Protein AF-R1E8I3-F1 (afdb_monomer_lite)

Radius of gyration: 22.88 Å; chains: 1; bounding box: 61×27×60 Å

Structure (mmCIF, N/CA/C/O backbone):
data_AF-R1E8I3-F1
#
_entry.id   AF-R1E8I3-F1
#
loop_
_atom_site.group_PDB
_atom_site.id
_atom_site.type_symbol
_atom_site.label_atom_id
_atom_site.label_alt_id
_atom_site.label_comp_id
_atom_site.label_asym_id
_atom_site.label_entity_id
_atom_site.label_seq_id
_atom_site.pdbx_PDB_ins_code
_atom_site.Cartn_x
_atom_site.Cartn_y
_atom_site.Cartn_z
_atom_site.occupancy
_atom_site.B_iso_or_equiv
_atom_site.auth_seq_id
_atom_site.auth_comp_id
_atom_site.auth_asym_id
_atom_site.auth_atom_id
_atom_site.pdbx_PDB_model_num
ATOM 1 N N . MET A 1 1 ? -29.582 -11.944 30.288 1.00 48.50 1 MET A N 1
ATOM 2 C CA . MET A 1 1 ? -28.376 -11.788 29.452 1.00 48.50 1 MET A CA 1
ATOM 3 C C . MET A 1 1 ? -27.927 -10.349 29.583 1.00 48.50 1 MET A C 1
ATOM 5 O O . MET A 1 1 ? -28.659 -9.470 29.152 1.00 48.50 1 MET A O 1
ATOM 9 N N . GLN A 1 2 ? -26.819 -10.100 30.278 1.00 44.56 2 GLN A N 1
ATOM 10 C CA . GLN A 1 2 ? -26.224 -8.766 30.324 1.00 44.56 2 GLN A CA 1
ATOM 11 C C . GLN A 1 2 ? -25.597 -8.506 28.953 1.00 44.56 2 GLN A C 1
ATOM 13 O O . GLN A 1 2 ? -24.679 -9.218 28.553 1.00 44.56 2 GLN A O 1
ATOM 18 N N . LEU A 1 3 ? -26.156 -7.551 28.211 1.00 55.41 3 LEU A N 1
ATOM 19 C CA . LEU A 1 3 ? -25.491 -6.961 27.057 1.00 55.41 3 LEU A CA 1
ATOM 20 C C . LEU A 1 3 ? -24.261 -6.241 27.614 1.00 55.41 3 LEU A C 1
ATOM 22 O O . LEU A 1 3 ? -24.403 -5.255 28.333 1.00 55.41 3 LEU A O 1
ATOM 26 N N . LEU A 1 4 ? -23.078 -6.810 27.373 1.00 59.34 4 LEU A N 1
ATOM 27 C CA . LEU A 1 4 ? -21.814 -6.109 27.566 1.00 59.34 4 LEU A CA 1
ATOM 28 C C . LEU A 1 4 ? -21.914 -4.812 26.776 1.00 59.34 4 LEU A C 1
ATOM 30 O O . LEU A 1 4 ? -22.108 -4.865 25.565 1.00 59.34 4 LEU A O 1
ATOM 34 N N . ASP A 1 5 ? -21.837 -3.686 27.477 1.00 58.69 5 ASP A N 1
ATOM 35 C CA . ASP A 1 5 ? -21.757 -2.366 26.867 1.00 58.69 5 ASP A CA 1
ATOM 36 C C . ASP A 1 5 ? -20.505 -2.382 25.980 1.00 58.69 5 ASP A C 1
ATOM 38 O O . ASP A 1 5 ? -19.391 -2.487 26.515 1.00 58.69 5 ASP A O 1
ATOM 42 N N . PRO A 1 6 ? -20.633 -2.401 24.639 1.00 62.34 6 PRO A N 1
ATOM 43 C CA . PRO A 1 6 ? -19.465 -2.388 23.797 1.00 62.34 6 PRO A CA 1
ATOM 44 C C . PRO A 1 6 ? -18.964 -0.953 23.870 1.00 62.34 6 PRO A C 1
ATOM 46 O O . PRO A 1 6 ? -19.437 -0.073 23.150 1.00 62.34 6 PRO A O 1
ATOM 49 N N . GLY A 1 7 ? -18.017 -0.702 24.779 1.00 64.38 7 GLY A N 1
ATOM 50 C CA . GLY A 1 7 ? -17.169 0.480 24.689 1.00 64.38 7 GLY A CA 1
ATOM 51 C C . GLY A 1 7 ? -16.713 0.648 23.233 1.00 64.38 7 GLY A C 1
ATOM 52 O O . GLY A 1 7 ? -16.644 -0.352 22.513 1.00 64.38 7 GLY A O 1
ATOM 53 N N . PRO A 1 8 ? -16.475 1.886 22.772 1.00 61.97 8 PRO A N 1
ATOM 54 C CA . PRO A 1 8 ? -16.323 2.193 21.353 1.00 61.97 8 PRO A CA 1
ATOM 55 C C . PRO A 1 8 ? -15.426 1.158 20.673 1.00 61.97 8 PRO A C 1
ATOM 57 O O . PRO A 1 8 ? -14.263 0.991 21.040 1.00 61.97 8 PRO A O 1
ATOM 60 N N . ALA A 1 9 ? -16.010 0.398 19.744 1.00 67.56 9 ALA A N 1
ATOM 61 C CA . ALA A 1 9 ? -15.310 -0.674 19.059 1.00 67.56 9 ALA A CA 1
ATOM 62 C C . ALA A 1 9 ? -14.236 -0.039 18.171 1.00 67.56 9 ALA A C 1
ATOM 64 O O . ALA A 1 9 ? -14.519 0.490 17.096 1.00 67.56 9 ALA A O 1
ATOM 65 N N . HIS A 1 10 ? -13.002 -0.025 18.664 1.00 81.69 10 HIS A N 1
ATOM 66 C CA . HIS A 1 10 ? -11.870 0.527 17.945 1.00 81.69 10 HIS A CA 1
ATOM 67 C C . HIS A 1 10 ? -11.279 -0.553 17.041 1.00 81.69 10 HIS A C 1
ATOM 69 O O . HIS A 1 10 ? -10.978 -1.651 17.496 1.00 81.69 10 HIS A O 1
ATOM 75 N N . LEU A 1 11 ? -11.036 -0.237 15.766 1.00 85.56 11 LEU A N 1
ATOM 76 C CA . LEU A 1 11 ? -10.363 -1.167 14.847 1.00 85.56 11 LEU A CA 1
ATOM 77 C C . LEU A 1 11 ? -9.015 -1.662 15.396 1.00 85.56 11 LEU A C 1
ATOM 79 O O . LEU A 1 11 ? -8.642 -2.804 15.174 1.00 85.56 11 LEU A O 1
ATOM 83 N N . VAL A 1 12 ? -8.327 -0.830 16.183 1.00 85.00 12 VAL A N 1
ATOM 84 C CA . VAL A 1 12 ? -7.031 -1.145 16.804 1.00 85.00 12 VAL A CA 1
ATOM 85 C C . VAL A 1 12 ? -7.131 -2.253 17.863 1.00 85.00 12 VAL A C 1
ATOM 87 O O . VAL A 1 12 ? -6.124 -2.869 18.192 1.00 85.00 12 VAL A O 1
ATOM 90 N N . SER A 1 13 ? -8.322 -2.524 18.414 1.00 88.56 13 SER A N 1
ATOM 91 C CA . SER A 1 13 ? -8.507 -3.622 19.373 1.00 88.56 13 SER A CA 1
ATOM 92 C C . SER A 1 13 ? -8.741 -4.980 18.709 1.00 88.56 13 SER A C 1
ATOM 94 O O . SER A 1 13 ? -8.753 -5.995 19.404 1.00 88.56 13 SER A O 1
ATOM 96 N N . LEU A 1 14 ? -8.976 -5.011 17.395 1.00 90.69 14 LEU A N 1
ATOM 97 C CA . LEU A 1 14 ? -9.142 -6.257 16.655 1.00 90.69 14 LEU A CA 1
ATOM 98 C C . LEU A 1 14 ? -7.773 -6.890 16.351 1.00 90.69 14 LEU A C 1
ATOM 100 O O . LEU A 1 14 ? -6.798 -6.162 16.156 1.00 90.69 14 LEU A O 1
ATOM 104 N N . PRO A 1 15 ? -7.694 -8.230 16.267 1.00 93.00 15 PRO A N 1
ATOM 105 C CA . PRO A 1 15 ? -6.550 -8.913 15.675 1.00 93.00 15 PRO A CA 1
ATOM 106 C C . PRO A 1 15 ? -6.261 -8.388 14.266 1.00 93.00 15 PRO A C 1
ATOM 108 O O . PRO A 1 15 ? -7.192 -8.118 13.501 1.00 93.00 15 PRO A O 1
ATOM 111 N N . ASP A 1 16 ? -4.975 -8.274 13.928 1.00 92.94 16 ASP A N 1
ATOM 112 C CA . ASP A 1 16 ? -4.522 -7.716 12.652 1.00 92.94 16 ASP A CA 1
ATOM 113 C C . ASP A 1 16 ? -5.155 -8.461 11.459 1.00 92.94 16 ASP A C 1
ATOM 115 O O . ASP A 1 16 ? -5.499 -7.826 10.465 1.00 92.94 16 AS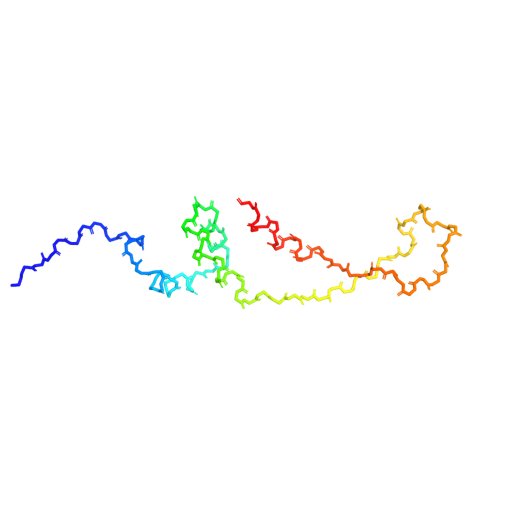P A O 1
ATOM 119 N N . GLU A 1 17 ? -5.392 -9.774 11.562 1.00 92.94 17 GLU A N 1
ATOM 120 C CA . GLU A 1 17 ? -6.005 -10.580 10.497 1.00 92.94 17 GLU A CA 1
ATOM 121 C C . GLU A 1 17 ? -7.437 -10.131 10.185 1.00 92.94 17 GLU A C 1
ATOM 123 O O . GLU A 1 17 ? -7.802 -9.983 9.021 1.00 92.94 17 GLU A O 1
ATOM 128 N N . LEU A 1 18 ? -8.232 -9.838 11.220 1.00 94.62 18 LEU A N 1
ATOM 129 C CA . LEU A 1 18 ? -9.608 -9.367 11.038 1.00 94.62 18 LEU A CA 1
ATOM 130 C C . LEU A 1 18 ? -9.644 -7.956 10.462 1.00 94.62 18 LEU A C 1
ATOM 132 O O . LEU A 1 18 ? -10.544 -7.617 9.697 1.00 94.62 18 LEU A O 1
ATOM 136 N N . VAL A 1 19 ? -8.669 -7.122 10.821 1.00 94.56 19 VAL A N 1
ATOM 137 C CA . VAL A 1 19 ? -8.560 -5.785 10.240 1.00 94.56 19 VAL A CA 1
ATOM 138 C C . VAL A 1 19 ? -8.156 -5.885 8.774 1.00 94.56 19 VAL A C 1
ATOM 140 O O . VAL A 1 19 ? -8.762 -5.219 7.942 1.00 94.56 19 VAL A O 1
ATOM 143 N N . LEU A 1 20 ? -7.201 -6.746 8.424 1.00 94.19 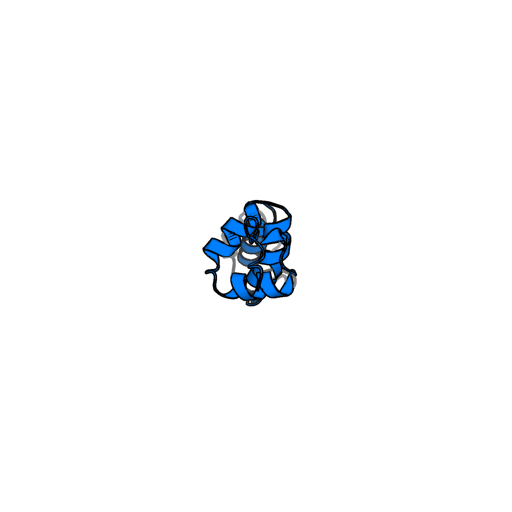20 LEU A N 1
ATOM 144 C CA . LEU A 1 20 ? -6.813 -6.988 7.031 1.00 94.19 20 LEU A CA 1
ATOM 145 C C . LEU A 1 20 ? -7.990 -7.497 6.185 1.00 94.19 20 LEU A C 1
ATOM 147 O O . LEU A 1 20 ? -8.165 -7.033 5.057 1.00 94.19 20 LEU A O 1
ATOM 151 N N . ASP A 1 21 ? -8.833 -8.367 6.745 1.00 94.62 21 ASP A N 1
ATOM 152 C CA . ASP A 1 21 ? -10.061 -8.849 6.098 1.00 94.62 21 ASP A CA 1
ATOM 153 C C . ASP A 1 21 ? -11.087 -7.737 5.842 1.00 94.62 21 ASP A C 1
ATOM 155 O O . ASP A 1 21 ? -11.887 -7.846 4.912 1.00 94.62 21 ASP A O 1
ATOM 159 N N . ILE A 1 22 ? -11.072 -6.665 6.638 1.00 94.50 22 ILE A N 1
ATOM 160 C CA . ILE A 1 22 ? -11.882 -5.462 6.407 1.00 94.50 22 ILE A CA 1
ATOM 161 C C . ILE A 1 22 ? -11.211 -4.576 5.351 1.00 94.50 22 ILE A C 1
ATOM 163 O O . ILE A 1 22 ? -11.861 -4.125 4.409 1.00 94.50 22 ILE A O 1
ATOM 167 N N . LEU A 1 23 ? -9.907 -4.333 5.491 1.00 94.75 23 LEU A N 1
ATOM 168 C CA . LEU A 1 23 ? -9.159 -3.411 4.638 1.00 94.75 23 LEU A CA 1
ATOM 169 C C . LEU A 1 23 ? -9.026 -3.903 3.191 1.00 94.75 23 LEU A C 1
ATOM 171 O O . LEU A 1 23 ? -8.905 -3.075 2.296 1.00 94.75 23 LEU A O 1
ATOM 175 N N . GLN A 1 24 ? -9.101 -5.210 2.922 1.00 94.38 24 GLN A N 1
ATOM 176 C CA . GLN A 1 24 ? -9.049 -5.739 1.548 1.00 94.38 24 GLN A CA 1
ATOM 177 C C . GLN A 1 24 ? -10.201 -5.267 0.642 1.00 94.38 24 GLN A C 1
ATOM 179 O O . GLN A 1 24 ? -10.132 -5.463 -0.568 1.00 94.38 24 GLN A O 1
ATOM 184 N N . TYR A 1 25 ? -11.266 -4.698 1.216 1.00 95.31 25 TYR A N 1
ATOM 185 C CA . TYR A 1 25 ? -12.390 -4.129 0.467 1.00 95.31 25 TYR A CA 1
ATOM 186 C C . TYR A 1 25 ? -12.191 -2.653 0.100 1.00 95.31 25 TYR A C 1
ATOM 188 O O . TYR A 1 25 ? -13.030 -2.094 -0.605 1.00 95.31 25 TYR A O 1
ATOM 196 N N . LEU A 1 26 ? -11.123 -2.014 0.586 1.00 93.69 26 LEU A N 1
ATOM 197 C CA . LEU A 1 26 ? -10.787 -0.640 0.228 1.00 93.69 26 LEU A CA 1
ATOM 198 C C . LEU A 1 26 ? -10.143 -0.575 -1.157 1.00 93.69 26 LEU A C 1
ATOM 200 O O . LEU A 1 26 ? -9.404 -1.476 -1.562 1.00 93.69 26 LEU A O 1
ATOM 204 N N . GLU A 1 27 ? -10.393 0.526 -1.863 1.00 91.44 27 GLU A N 1
ATOM 205 C CA . GLU A 1 27 ? -9.668 0.832 -3.091 1.00 91.44 27 GLU A CA 1
ATOM 206 C C . GLU A 1 27 ? -8.197 1.152 -2.783 1.00 91.44 27 GLU A C 1
ATOM 208 O O . GLU A 1 27 ? -7.827 1.516 -1.663 1.00 91.44 27 GLU A O 1
ATOM 213 N N . LEU A 1 28 ? -7.334 1.026 -3.796 1.00 88.81 28 LEU A N 1
ATOM 214 C CA . LEU A 1 28 ? -5.900 1.283 -3.636 1.00 88.81 28 LEU A CA 1
ATOM 215 C C . LEU A 1 28 ? -5.625 2.703 -3.126 1.00 88.81 28 LEU A C 1
ATOM 217 O O . LEU A 1 28 ? -4.784 2.869 -2.246 1.00 88.81 28 LEU A O 1
ATOM 221 N N . ASP A 1 29 ? -6.349 3.705 -3.629 1.00 89.25 29 ASP A N 1
ATOM 222 C CA . ASP A 1 29 ? -6.180 5.101 -3.214 1.00 89.25 29 ASP A CA 1
ATOM 223 C C . ASP A 1 29 ? -6.495 5.293 -1.720 1.00 89.25 29 ASP A C 1
ATOM 225 O O . ASP A 1 29 ? -5.743 5.967 -1.013 1.00 89.25 29 ASP A O 1
ATOM 229 N N . ASP A 1 30 ? -7.535 4.632 -1.204 1.00 93.94 30 ASP A N 1
ATOM 230 C CA . ASP A 1 30 ? -7.894 4.671 0.218 1.00 93.94 30 ASP A CA 1
ATOM 231 C C . ASP A 1 30 ? -6.854 3.957 1.091 1.00 93.94 30 ASP A C 1
ATOM 233 O O . ASP A 1 30 ? -6.482 4.455 2.158 1.00 93.94 30 ASP A O 1
ATOM 237 N N . LEU A 1 31 ? -6.328 2.819 0.626 1.00 92.69 31 LEU A N 1
ATOM 238 C CA . LEU A 1 31 ? -5.229 2.116 1.293 1.00 92.69 31 LEU A CA 1
ATOM 239 C C . LEU A 1 31 ? -3.958 2.972 1.338 1.00 92.69 31 LEU A C 1
ATOM 241 O O . LEU A 1 31 ? -3.255 2.969 2.351 1.00 92.69 31 LEU A O 1
ATOM 245 N N . PHE A 1 32 ? -3.675 3.743 0.285 1.00 90.25 32 PHE A N 1
ATOM 246 C CA . PHE A 1 32 ? -2.559 4.691 0.267 1.00 90.25 32 PHE A CA 1
ATOM 247 C C . PHE A 1 32 ? -2.744 5.827 1.270 1.00 90.25 32 PHE A C 1
ATOM 249 O O . PHE A 1 32 ? -1.784 6.197 1.951 1.00 90.25 32 PHE A O 1
ATOM 256 N N . GLN A 1 33 ? -3.952 6.380 1.381 1.00 92.81 33 GLN A N 1
ATOM 257 C CA . GLN A 1 33 ? -4.240 7.400 2.391 1.00 92.81 33 GLN A CA 1
ATOM 258 C C . GLN A 1 33 ? -4.081 6.820 3.796 1.00 92.81 33 GLN A C 1
ATOM 260 O O . GLN A 1 33 ? -3.386 7.405 4.626 1.00 92.81 33 GLN A O 1
ATOM 265 N N . LEU A 1 34 ? -4.649 5.637 4.052 1.00 92.19 34 LEU A N 1
ATOM 266 C CA . LEU A 1 34 ? -4.549 4.960 5.344 1.00 92.19 34 LEU A CA 1
ATOM 267 C C . LEU A 1 34 ? -3.094 4.672 5.733 1.00 92.19 34 LEU A C 1
ATOM 269 O O . LEU A 1 34 ? -2.720 4.906 6.887 1.00 92.19 34 LEU A O 1
ATOM 273 N N . ALA A 1 35 ? -2.270 4.227 4.782 1.00 92.25 35 ALA A N 1
ATOM 274 C CA . ALA A 1 35 ? -0.853 3.950 4.999 1.00 92.25 35 ALA A CA 1
ATOM 275 C C . ALA A 1 35 ? -0.075 5.172 5.520 1.00 92.25 35 ALA A C 1
ATOM 277 O O . ALA A 1 35 ? 0.838 5.007 6.324 1.00 92.25 35 ALA A O 1
ATOM 278 N N . GLN A 1 36 ? -0.470 6.385 5.125 1.00 91.38 36 GLN A N 1
ATOM 279 C CA . GLN A 1 36 ? 0.191 7.641 5.505 1.00 91.38 36 GLN A CA 1
ATOM 280 C C . GLN A 1 36 ? -0.341 8.253 6.813 1.00 91.38 36 GLN A C 1
ATOM 282 O O . GLN A 1 36 ? 0.216 9.226 7.317 1.00 91.38 36 GLN A O 1
ATOM 287 N N . THR A 1 37 ? -1.417 7.713 7.396 1.00 90.31 37 THR A N 1
ATOM 288 C CA . THR A 1 37 ? -2.027 8.305 8.604 1.00 90.31 37 THR A CA 1
ATOM 289 C C . THR A 1 37 ? -1.218 8.061 9.877 1.00 90.31 37 THR A C 1
ATOM 291 O O . THR A 1 37 ? -1.080 8.953 10.713 1.00 90.31 37 THR A O 1
ATOM 294 N N . CYS A 1 38 ? -0.730 6.835 10.074 1.00 90.50 38 CYS A N 1
ATOM 295 C CA . CYS A 1 38 ? 0.030 6.432 11.253 1.00 90.50 38 CYS A CA 1
ATOM 296 C C . CYS A 1 38 ? 0.759 5.104 11.019 1.00 90.50 38 CYS A C 1
ATOM 298 O O . CYS A 1 38 ? 0.448 4.354 10.096 1.00 90.50 38 CYS A O 1
ATOM 300 N N . GLN A 1 39 ? 1.675 4.756 11.927 1.00 90.75 39 GLN A N 1
ATOM 301 C CA . GLN A 1 39 ? 2.460 3.520 11.837 1.00 90.75 39 GLN A CA 1
ATOM 302 C C . GLN A 1 39 ? 1.596 2.246 11.808 1.00 90.75 39 GLN A C 1
ATOM 304 O O . GLN A 1 39 ? 1.945 1.277 11.135 1.00 90.75 39 GLN A O 1
ATOM 309 N N . TRP A 1 40 ? 0.467 2.232 12.525 1.00 92.75 40 TRP A N 1
ATOM 310 C CA . TRP A 1 40 ? -0.458 1.095 12.510 1.00 92.75 40 TRP A CA 1
ATOM 311 C C . TRP A 1 40 ? -1.144 0.950 11.144 1.00 92.75 40 TRP A C 1
ATOM 313 O O . TRP A 1 40 ? -1.147 -0.146 10.584 1.00 92.75 40 TRP A O 1
ATOM 323 N N . GLY A 1 41 ? -1.626 2.060 10.573 1.00 92.25 41 GLY A N 1
ATOM 324 C CA . GLY A 1 41 ? -2.212 2.103 9.231 1.00 92.25 41 GLY A CA 1
ATOM 325 C C . GLY A 1 41 ? -1.212 1.693 8.152 1.00 92.25 41 GLY A C 1
ATOM 326 O O . GLY A 1 41 ? -1.543 0.867 7.302 1.00 92.25 41 GLY A O 1
ATOM 327 N N . TYR A 1 42 ? 0.033 2.171 8.244 1.00 91.75 42 TYR A N 1
ATOM 328 C CA . TYR A 1 42 ? 1.137 1.742 7.382 1.00 91.75 42 TYR A CA 1
ATOM 329 C C . TYR A 1 42 ? 1.321 0.222 7.431 1.00 91.75 42 TYR A C 1
ATOM 331 O O . TYR A 1 42 ? 1.207 -0.462 6.417 1.00 91.75 42 TYR A O 1
ATOM 339 N N . ARG A 1 43 ? 1.534 -0.338 8.628 1.00 93.38 43 ARG A N 1
ATOM 340 C CA . ARG A 1 43 ? 1.827 -1.768 8.810 1.00 93.38 43 ARG A CA 1
ATOM 341 C C . ARG A 1 43 ? 0.752 -2.681 8.210 1.00 93.38 43 ARG A C 1
ATOM 343 O O . ARG A 1 43 ? 1.102 -3.723 7.665 1.00 93.38 43 ARG A O 1
ATOM 350 N N . LEU A 1 44 ? -0.521 -2.297 8.305 1.00 93.62 44 LEU A N 1
ATOM 351 C CA . LEU A 1 44 ? -1.635 -3.096 7.786 1.00 93.62 44 LEU A CA 1
ATOM 352 C C . LEU A 1 44 ? -1.919 -2.863 6.299 1.00 93.62 44 LEU A C 1
ATOM 354 O O . LEU A 1 44 ? -2.304 -3.796 5.600 1.00 93.62 44 LEU A O 1
ATOM 358 N N . SER A 1 45 ? -1.712 -1.651 5.789 1.00 92.75 45 SER A N 1
ATOM 359 C CA . SER A 1 45 ? -2.035 -1.329 4.391 1.00 92.75 45 SER A CA 1
ATOM 360 C C . SER A 1 45 ? -0.970 -1.838 3.419 1.00 92.75 45 SER A C 1
ATOM 362 O O . SER A 1 45 ? -1.294 -2.233 2.302 1.00 92.75 45 SER A O 1
ATOM 364 N N . ILE A 1 46 ? 0.299 -1.891 3.838 1.00 89.81 46 ILE A N 1
ATOM 365 C CA . ILE A 1 46 ? 1.423 -2.305 2.983 1.00 89.81 46 ILE A CA 1
ATOM 366 C C . ILE A 1 46 ? 1.228 -3.706 2.369 1.00 89.81 46 ILE A C 1
ATOM 368 O O . ILE A 1 46 ? 1.310 -3.815 1.147 1.00 89.81 46 ILE A O 1
ATOM 372 N N . PRO A 1 47 ? 0.905 -4.776 3.120 1.00 90.44 47 PRO A N 1
ATOM 373 C CA . PRO A 1 47 ? 0.670 -6.094 2.522 1.00 90.44 47 PRO A CA 1
ATOM 374 C C . PRO A 1 47 ? -0.431 -6.115 1.451 1.00 90.44 47 PRO A C 1
ATOM 376 O O . PRO A 1 47 ? -0.379 -6.934 0.536 1.00 90.44 47 PRO A O 1
ATOM 379 N N . LEU A 1 48 ? -1.423 -5.226 1.559 1.00 91.56 48 LEU A N 1
ATOM 380 C CA . LEU A 1 48 ? -2.520 -5.109 0.598 1.00 91.56 48 LEU A CA 1
ATOM 381 C C . LEU A 1 48 ? -2.092 -4.319 -0.641 1.00 91.56 48 LEU A C 1
ATOM 383 O O . LEU A 1 48 ? -2.303 -4.781 -1.757 1.00 91.56 48 LEU A O 1
ATOM 387 N N . LEU A 1 49 ? -1.410 -3.187 -0.448 1.00 88.25 49 LEU A N 1
ATOM 388 C CA . LEU A 1 49 ? -0.873 -2.354 -1.530 1.00 88.25 49 LEU A CA 1
ATOM 389 C C . LEU A 1 49 ? 0.132 -3.108 -2.410 1.00 88.25 49 LEU A C 1
ATOM 391 O O . LEU A 1 49 ? 0.214 -2.854 -3.608 1.00 88.25 49 LEU A O 1
ATOM 395 N N . TRP A 1 50 ? 0.886 -4.040 -1.825 1.00 85.38 50 TRP A N 1
ATOM 396 C CA . TRP A 1 50 ? 1.899 -4.828 -2.527 1.00 85.38 50 TRP A CA 1
ATOM 397 C C . TRP A 1 50 ? 1.395 -6.152 -3.103 1.00 85.38 50 TRP A C 1
ATOM 399 O O . TRP A 1 50 ? 2.151 -6.813 -3.814 1.00 85.38 50 TRP A O 1
ATOM 409 N N . ARG A 1 51 ? 0.142 -6.542 -2.832 1.00 84.62 51 ARG A N 1
ATOM 410 C CA . ARG A 1 51 ? -0.409 -7.846 -3.237 1.00 84.62 51 ARG A CA 1
ATOM 411 C C . ARG A 1 51 ? -0.343 -8.064 -4.751 1.00 84.62 51 ARG A C 1
ATOM 413 O O . ARG A 1 51 ? 0.063 -9.135 -5.186 1.00 84.62 51 ARG A O 1
ATOM 420 N N . ASP A 1 52 ? -0.670 -7.026 -5.518 1.00 73.06 52 ASP A N 1
ATOM 421 C CA . ASP A 1 52 ? -0.763 -7.072 -6.983 1.00 73.06 52 ASP A CA 1
ATOM 422 C C . ASP A 1 52 ? 0.303 -6.196 -7.671 1.00 73.06 52 ASP A C 1
ATOM 424 O O . ASP A 1 52 ? 0.149 -5.754 -8.815 1.00 73.06 52 ASP A O 1
ATOM 428 N N . VAL A 1 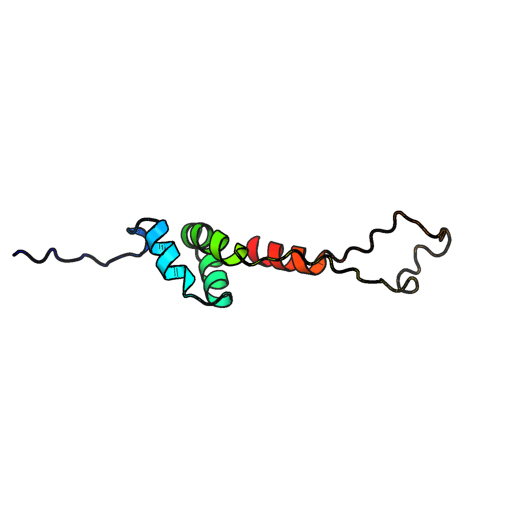53 ? 1.415 -5.911 -6.981 1.00 70.50 53 VAL A N 1
ATOM 429 C CA . VAL A 1 53 ? 2.521 -5.147 -7.570 1.00 70.50 53 VAL A CA 1
ATOM 430 C C . VAL A 1 53 ? 3.337 -6.050 -8.485 1.00 70.50 53 VAL A C 1
ATOM 432 O O . VAL A 1 53 ? 4.264 -6.737 -8.068 1.00 70.50 53 VAL A O 1
ATOM 435 N N . GLU A 1 54 ? 3.026 -5.987 -9.775 1.00 67.88 54 GLU A N 1
ATOM 436 C CA . GLU A 1 54 ? 3.888 -6.543 -10.812 1.00 67.88 54 GLU A CA 1
ATOM 437 C C . GLU A 1 54 ? 5.045 -5.573 -11.107 1.00 67.88 54 GLU A C 1
ATOM 439 O O . GLU A 1 54 ? 4.836 -4.379 -11.385 1.00 67.88 54 GLU A O 1
ATOM 444 N N . LEU A 1 55 ? 6.274 -6.091 -11.033 1.00 63.81 55 LEU A N 1
ATOM 445 C CA . LEU A 1 55 ? 7.466 -5.418 -11.536 1.00 63.81 55 LEU A CA 1
ATOM 446 C C . LEU A 1 55 ? 7.518 -5.635 -13.044 1.00 63.81 55 LEU A C 1
ATOM 448 O O . LEU A 1 55 ? 7.973 -6.671 -13.524 1.00 63.81 55 LEU A O 1
ATOM 452 N N . LYS A 1 56 ? 6.999 -4.661 -13.791 1.00 62.34 56 LYS A N 1
ATOM 453 C CA . LYS A 1 56 ? 7.172 -4.642 -15.239 1.00 62.34 56 LYS A CA 1
ATOM 454 C C . LYS A 1 56 ? 8.540 -4.077 -15.547 1.00 62.34 56 LYS A C 1
ATOM 456 O O . LYS A 1 56 ? 8.809 -2.919 -15.237 1.00 62.34 56 LYS A O 1
ATOM 461 N N . ASP A 1 57 ? 9.362 -4.914 -16.162 1.00 62.34 57 ASP A N 1
ATOM 462 C CA . ASP A 1 57 ? 10.578 -4.462 -16.803 1.00 62.34 57 ASP A CA 1
ATOM 463 C C . ASP A 1 57 ? 10.193 -3.606 -18.017 1.00 62.34 57 ASP A C 1
ATOM 465 O O . ASP A 1 57 ? 9.757 -4.102 -19.061 1.00 62.34 57 ASP A O 1
ATOM 469 N N . CYS A 1 58 ? 10.233 -2.292 -17.824 1.00 62.31 58 CYS A N 1
ATOM 470 C CA . CYS A 1 58 ? 9.974 -1.331 -18.876 1.00 62.31 58 CYS A CA 1
ATOM 471 C C . CYS A 1 58 ? 11.293 -1.067 -19.595 1.00 62.31 58 CYS A C 1
ATOM 473 O O . CYS A 1 58 ? 12.124 -0.299 -19.123 1.00 62.31 58 CYS A O 1
ATOM 475 N N . TRP A 1 59 ? 11.476 -1.682 -20.761 1.00 61.16 59 TRP A N 1
ATOM 476 C CA . TRP A 1 59 ? 12.572 -1.311 -21.645 1.00 61.16 59 TRP A CA 1
ATOM 477 C C . TRP A 1 59 ? 12.230 0.006 -22.343 1.00 61.16 59 TRP A C 1
ATOM 479 O O . TRP A 1 59 ? 11.411 0.046 -23.270 1.00 61.16 59 TRP A O 1
ATOM 489 N N . THR A 1 60 ? 12.837 1.100 -21.892 1.00 62.97 60 THR A N 1
ATOM 490 C CA . THR A 1 60 ? 12.672 2.408 -22.527 1.00 62.97 60 THR A CA 1
ATOM 491 C C . THR A 1 60 ? 13.908 2.686 -23.370 1.00 62.97 60 THR A C 1
ATOM 493 O O . THR A 1 60 ? 14.960 3.060 -22.857 1.00 62.97 60 THR A O 1
ATOM 496 N N . LEU A 1 61 ? 13.776 2.563 -24.697 1.00 60.12 61 LEU A N 1
ATOM 497 C CA . LEU A 1 61 ? 14.831 2.967 -25.624 1.00 60.12 61 LEU A CA 1
ATOM 498 C C . LEU A 1 61 ? 15.036 4.485 -25.522 1.00 60.12 61 LEU A C 1
ATOM 500 O O . LEU A 1 61 ? 14.382 5.271 -26.212 1.00 60.12 61 LEU A O 1
ATOM 504 N N . HIS A 1 62 ? 15.961 4.918 -24.672 1.00 58.72 62 HIS A N 1
ATOM 505 C CA . HIS A 1 62 ? 16.359 6.313 -24.611 1.00 58.72 62 HIS A CA 1
ATOM 506 C C . HIS A 1 62 ? 17.025 6.686 -25.943 1.00 58.72 62 HIS A C 1
ATOM 508 O O . HIS A 1 62 ? 18.080 6.134 -26.278 1.00 58.72 62 HIS A O 1
ATOM 514 N N . PRO A 1 63 ? 16.459 7.626 -26.730 1.00 57.72 63 PRO A N 1
ATOM 515 C CA . PRO A 1 63 ? 17.049 8.008 -27.999 1.00 57.72 63 PRO A CA 1
ATOM 516 C C . PRO A 1 63 ? 18.485 8.460 -27.753 1.00 57.72 63 PRO A C 1
ATOM 518 O O . PRO A 1 63 ? 18.740 9.426 -27.030 1.00 57.72 63 PRO A O 1
ATOM 521 N N . ARG A 1 64 ? 19.445 7.778 -28.383 1.00 52.69 64 ARG A N 1
ATOM 522 C CA . ARG A 1 64 ? 20.894 8.026 -28.241 1.00 52.69 64 ARG A CA 1
ATOM 523 C C . ARG A 1 64 ? 21.309 9.473 -28.582 1.00 52.69 64 ARG A C 1
ATOM 525 O O . ARG A 1 64 ? 22.468 9.856 -28.409 1.00 52.69 64 ARG A O 1
ATOM 532 N N . ALA A 1 65 ? 20.385 10.292 -29.086 1.00 52.25 65 ALA A N 1
ATOM 533 C CA . ALA A 1 65 ? 20.549 11.711 -29.377 1.00 52.25 65 ALA A CA 1
ATOM 534 C C . ALA A 1 65 ? 20.384 12.634 -28.150 1.00 52.25 65 ALA A C 1
ATOM 536 O O . ALA A 1 65 ? 20.937 13.732 -28.159 1.00 52.25 65 ALA A O 1
ATOM 537 N N . SER A 1 66 ? 19.699 12.204 -27.086 1.00 50.88 66 SER A N 1
ATOM 538 C CA . SER A 1 66 ? 19.321 13.069 -25.952 1.00 50.88 66 SER A CA 1
ATOM 539 C C . SER A 1 66 ? 20.451 13.326 -24.945 1.00 50.88 66 SER A C 1
ATOM 541 O O . SER A 1 66 ? 20.321 14.181 -24.073 1.00 50.88 66 SER A O 1
ATOM 543 N N . ARG A 1 67 ? 21.581 12.610 -25.054 1.00 54.56 67 ARG A N 1
ATOM 544 C CA . ARG A 1 67 ? 22.774 12.792 -24.206 1.00 54.56 67 ARG A CA 1
ATOM 545 C C . ARG A 1 67 ? 23.961 13.285 -25.051 1.00 54.56 67 ARG A C 1
ATOM 547 O O . ARG A 1 67 ? 24.779 12.477 -25.501 1.00 54.56 67 ARG A O 1
ATOM 554 N N . PRO A 1 68 ? 24.088 14.606 -25.290 1.00 54.81 68 PRO A N 1
ATOM 555 C CA . PRO A 1 68 ? 25.201 15.179 -26.060 1.00 54.81 68 PRO A CA 1
ATOM 556 C C . PRO A 1 68 ? 26.574 14.979 -25.392 1.00 54.81 68 PRO A C 1
ATOM 558 O O . PRO A 1 68 ? 27.599 15.094 -26.057 1.00 54.81 68 PRO A O 1
ATOM 561 N N . GLN A 1 69 ? 26.584 14.621 -24.105 1.00 55.78 69 GLN A N 1
ATOM 562 C CA . GLN A 1 69 ? 27.766 14.480 -23.249 1.00 55.78 69 GLN A CA 1
ATOM 563 C C . GLN A 1 69 ? 28.627 13.246 -23.585 1.00 55.78 69 GLN A C 1
ATOM 565 O O . GLN A 1 69 ? 29.829 13.255 -23.359 1.00 55.78 69 GLN A O 1
ATOM 570 N N . PHE A 1 70 ? 28.041 12.214 -24.204 1.00 51.62 70 PHE A N 1
ATOM 571 C CA . PHE A 1 70 ? 28.712 10.937 -24.499 1.00 51.62 70 PHE A CA 1
ATOM 572 C C . PHE A 1 70 ? 28.933 10.728 -26.003 1.00 51.62 70 PHE A C 1
ATOM 574 O O . PHE A 1 70 ? 28.730 9.646 -26.543 1.00 51.62 70 PHE A O 1
ATOM 581 N N . ARG A 1 71 ? 29.244 11.789 -26.757 1.00 51.44 71 ARG A N 1
ATOM 582 C CA . ARG A 1 71 ? 29.382 11.713 -28.228 1.00 51.44 71 ARG A CA 1
ATOM 583 C C . ARG A 1 71 ? 30.642 10.990 -28.718 1.00 51.44 71 ARG A C 1
ATOM 585 O O . ARG A 1 71 ? 30.684 10.653 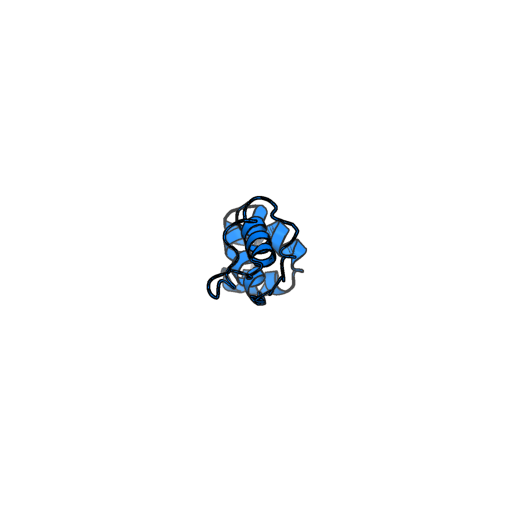-29.895 1.00 51.44 71 ARG A O 1
ATOM 592 N N . ARG A 1 72 ? 31.657 10.798 -27.867 1.00 51.41 72 ARG A N 1
ATOM 593 C CA . ARG A 1 72 ? 32.999 10.359 -28.294 1.00 51.41 72 ARG A CA 1
ATOM 594 C C . ARG A 1 72 ? 33.326 8.881 -28.063 1.00 51.41 72 ARG A C 1
ATOM 596 O O . ARG A 1 72 ? 34.173 8.369 -28.778 1.00 51.41 72 ARG A O 1
ATOM 603 N N . GLU A 1 73 ? 32.613 8.183 -27.188 1.00 52.00 73 GLU A N 1
ATOM 604 C CA . GLU A 1 73 ? 32.782 6.743 -26.947 1.00 52.00 73 GLU A CA 1
ATOM 605 C C . GLU A 1 73 ? 31.421 6.076 -27.114 1.00 52.00 73 GLU A C 1
ATOM 607 O O . GLU A 1 73 ? 30.630 5.973 -26.186 1.00 52.00 73 GLU A O 1
ATOM 612 N N . ARG A 1 74 ? 31.081 5.736 -28.357 1.00 52.88 74 ARG A N 1
ATOM 613 C CA . ARG A 1 74 ? 29.828 5.048 -28.693 1.00 52.88 74 ARG A CA 1
ATOM 614 C C . ARG A 1 74 ? 30.142 3.778 -29.462 1.00 52.88 74 ARG A C 1
ATOM 616 O O . ARG A 1 74 ? 29.760 3.634 -30.621 1.00 52.88 74 ARG A O 1
ATOM 623 N N . ALA A 1 75 ? 30.877 2.876 -28.822 1.00 47.81 75 ALA A N 1
ATOM 624 C CA . ALA A 1 75 ? 30.736 1.471 -29.163 1.00 47.81 75 ALA A CA 1
ATOM 625 C C . ALA A 1 75 ? 29.316 1.044 -28.762 1.00 47.81 75 ALA A C 1
ATOM 627 O O . ALA A 1 75 ? 28.730 1.622 -27.847 1.00 47.81 75 ALA A O 1
ATOM 628 N N . ALA A 1 76 ? 28.731 0.098 -29.490 1.00 53.81 76 ALA A N 1
ATOM 629 C CA . ALA A 1 76 ? 27.491 -0.554 -29.095 1.00 53.81 76 ALA A CA 1
ATOM 630 C C . ALA A 1 76 ? 27.733 -1.256 -27.753 1.00 53.81 76 ALA A C 1
ATOM 632 O O . ALA A 1 76 ? 28.216 -2.384 -27.720 1.00 53.81 76 ALA A O 1
ATOM 633 N N . ASP A 1 77 ? 27.511 -0.534 -26.660 1.00 55.72 77 ASP A N 1
ATOM 634 C CA . ASP A 1 77 ? 27.852 -1.010 -25.335 1.00 55.72 77 ASP A CA 1
ATOM 635 C C . ASP A 1 77 ? 26.774 -2.008 -24.929 1.00 55.72 77 ASP A C 1
ATOM 637 O O . ASP A 1 77 ? 25.649 -1.634 -24.604 1.00 55.72 77 ASP A O 1
ATOM 641 N N . ALA A 1 78 ? 27.106 -3.296 -24.994 1.00 55.09 78 ALA A N 1
ATOM 642 C CA . ALA A 1 78 ? 26.252 -4.384 -24.518 1.00 55.09 78 ALA A CA 1
ATOM 643 C C . ALA A 1 78 ? 25.980 -4.302 -22.997 1.00 55.09 78 ALA A C 1
ATOM 645 O O . ALA A 1 78 ? 25.268 -5.140 -22.455 1.00 55.09 78 ALA A O 1
ATOM 646 N N . PHE A 1 79 ? 26.551 -3.295 -22.327 1.00 54.75 79 PHE A N 1
ATOM 647 C CA . PHE A 1 79 ? 26.386 -2.957 -20.917 1.00 54.75 79 PHE A CA 1
ATOM 648 C C . PHE A 1 79 ? 25.515 -1.711 -20.685 1.00 54.75 79 PHE A C 1
ATOM 650 O O . PHE A 1 79 ? 25.444 -1.225 -19.557 1.00 54.75 79 PHE A O 1
ATOM 657 N N . ALA A 1 80 ? 24.891 -1.148 -21.728 1.00 62.84 80 ALA A N 1
ATOM 658 C CA . ALA A 1 80 ? 23.980 -0.022 -21.558 1.00 62.84 80 ALA A CA 1
ATOM 659 C C . ALA A 1 80 ? 22.721 -0.478 -20.806 1.00 62.84 80 ALA A C 1
ATOM 661 O O . ALA A 1 80 ? 21.918 -1.244 -21.332 1.00 62.84 80 ALA A O 1
ATOM 662 N N . ASP A 1 81 ? 22.577 0.007 -19.575 1.00 64.25 81 ASP A N 1
ATOM 663 C CA . ASP A 1 81 ? 21.387 -0.186 -18.756 1.00 64.25 81 ASP A CA 1
ATOM 664 C C . ASP A 1 81 ? 20.223 0.633 -19.342 1.00 64.25 81 ASP A C 1
ATOM 666 O O . ASP A 1 81 ? 20.171 1.862 -19.228 1.00 64.25 81 ASP A O 1
ATOM 670 N N . GLU A 1 82 ? 19.356 -0.057 -20.086 1.00 66.81 82 GLU A N 1
ATOM 671 C CA . GLU A 1 82 ? 18.157 0.486 -20.736 1.00 66.81 82 GLU A CA 1
ATOM 672 C C . GLU A 1 82 ? 16.875 0.161 -19.936 1.00 66.81 82 GLU A C 1
ATOM 674 O O . GLU A 1 82 ? 15.765 0.328 -20.453 1.00 66.81 82 GLU A O 1
ATOM 679 N N . HIS A 1 83 ? 17.016 -0.294 -18.684 1.00 69.69 83 HIS A N 1
ATOM 680 C CA . HIS A 1 83 ? 15.895 -0.514 -17.774 1.00 69.69 83 HIS A CA 1
ATOM 681 C C . HIS A 1 83 ? 15.330 0.828 -17.283 1.00 69.69 83 HIS A C 1
ATOM 683 O O . HIS A 1 83 ? 16.051 1.712 -16.817 1.00 69.69 83 HIS A O 1
ATOM 689 N N . ASP A 1 84 ? 14.014 1.005 -17.396 1.00 68.56 84 ASP A N 1
ATOM 690 C CA . ASP A 1 84 ? 13.307 2.162 -16.853 1.00 68.56 84 ASP A CA 1
ATOM 691 C C . ASP A 1 84 ? 12.715 1.829 -15.484 1.00 68.56 84 ASP A C 1
ATOM 693 O O . ASP A 1 84 ? 11.567 1.396 -15.359 1.00 68.56 84 ASP A O 1
ATOM 697 N N . ASP A 1 85 ? 13.502 2.092 -14.444 1.00 72.88 85 ASP A N 1
ATOM 698 C CA . ASP A 1 85 ? 13.105 1.914 -13.045 1.00 72.88 85 ASP A CA 1
ATOM 699 C C . ASP A 1 85 ? 12.133 3.001 -12.538 1.00 72.88 85 ASP A C 1
ATOM 701 O O . ASP A 1 85 ? 11.698 2.990 -11.382 1.00 72.88 85 ASP A O 1
ATOM 705 N N . THR A 1 86 ? 11.737 3.969 -13.369 1.00 69.44 86 THR A N 1
ATOM 706 C CA . THR A 1 86 ? 10.842 5.059 -12.944 1.00 69.44 86 THR A CA 1
ATOM 707 C C . THR A 1 86 ? 9.524 4.560 -12.326 1.00 69.44 86 THR A C 1
ATOM 709 O O . THR A 1 86 ? 9.090 5.139 -11.324 1.00 69.44 86 THR A O 1
ATOM 712 N N . PRO A 1 87 ? 8.851 3.510 -12.844 1.00 68.12 87 PRO A N 1
ATOM 713 C CA . PRO A 1 87 ? 7.626 2.993 -12.240 1.00 68.12 87 PRO A CA 1
ATOM 714 C C . PRO A 1 87 ? 7.849 2.375 -10.855 1.00 68.12 87 PRO A C 1
ATOM 716 O O . PRO A 1 87 ? 7.032 2.605 -9.961 1.00 68.12 87 PRO A O 1
ATOM 719 N N . ILE A 1 88 ? 8.945 1.628 -10.651 1.00 71.25 88 ILE A N 1
ATOM 720 C CA . ILE A 1 88 ? 9.252 1.027 -9.344 1.00 71.25 88 ILE A CA 1
ATOM 721 C C . ILE A 1 88 ? 9.645 2.109 -8.337 1.00 71.25 88 ILE A C 1
ATOM 723 O O . ILE A 1 88 ? 9.136 2.104 -7.220 1.00 71.25 88 ILE A O 1
ATOM 727 N N . ILE A 1 89 ? 10.436 3.104 -8.749 1.00 70.19 89 ILE A N 1
ATOM 728 C CA . ILE A 1 89 ? 10.811 4.240 -7.898 1.00 70.19 89 ILE A CA 1
ATOM 729 C C . ILE A 1 89 ? 9.576 5.051 -7.509 1.00 70.19 89 ILE A C 1
ATOM 731 O O . ILE A 1 89 ? 9.442 5.405 -6.346 1.00 70.19 89 ILE A O 1
ATOM 735 N N . LYS A 1 90 ? 8.635 5.309 -8.426 1.00 66.44 90 LYS A N 1
ATOM 736 C CA . LYS A 1 90 ? 7.376 5.997 -8.089 1.00 66.44 90 LYS A CA 1
ATOM 737 C C . LYS A 1 90 ? 6.550 5.211 -7.075 1.00 66.44 90 LYS A C 1
ATOM 739 O O . LYS A 1 90 ? 6.081 5.810 -6.114 1.00 66.44 90 LYS A O 1
ATOM 744 N N . LYS A 1 91 ? 6.411 3.891 -7.249 1.00 67.19 91 LYS A N 1
ATOM 745 C CA . LYS A 1 91 ? 5.727 3.032 -6.268 1.00 67.19 91 LYS A CA 1
ATOM 746 C C . LYS A 1 91 ? 6.432 3.079 -4.909 1.00 67.19 91 LYS A C 1
ATOM 748 O O . LYS A 1 91 ? 5.775 3.311 -3.906 1.00 67.19 91 LYS A O 1
ATOM 753 N N . LEU A 1 92 ? 7.758 2.946 -4.879 1.00 67.44 92 LEU A N 1
ATOM 754 C CA . LEU A 1 92 ? 8.562 3.030 -3.654 1.00 67.44 92 LEU A CA 1
ATOM 755 C C . LEU A 1 92 ? 8.486 4.408 -2.988 1.00 67.44 92 LEU A C 1
ATOM 757 O O . LEU A 1 92 ? 8.423 4.489 -1.769 1.00 67.44 92 LEU A O 1
ATOM 761 N N . MET A 1 93 ? 8.461 5.489 -3.765 1.00 64.38 93 MET A N 1
ATOM 762 C CA . MET A 1 93 ? 8.415 6.857 -3.251 1.00 64.38 93 MET A CA 1
ATOM 763 C C . MET A 1 93 ? 7.066 7.178 -2.602 1.00 64.38 93 MET A C 1
ATOM 765 O O . MET A 1 93 ? 7.043 7.886 -1.605 1.00 64.38 93 MET A O 1
ATOM 769 N N . VAL A 1 94 ? 5.967 6.607 -3.109 1.00 57.75 94 VAL A N 1
ATOM 770 C CA . VAL A 1 94 ? 4.644 6.679 -2.460 1.00 57.75 94 VAL A CA 1
ATOM 771 C C . VAL A 1 94 ? 4.620 5.921 -1.119 1.00 57.75 94 VAL A C 1
ATOM 773 O O . VAL A 1 94 ? 3.784 6.197 -0.270 1.00 57.75 94 VAL A O 1
ATOM 776 N N . LEU A 1 95 ? 5.549 4.987 -0.901 1.00 54.00 95 LEU A N 1
ATOM 777 C CA . LEU A 1 95 ? 5.647 4.179 0.322 1.00 54.00 95 LEU A CA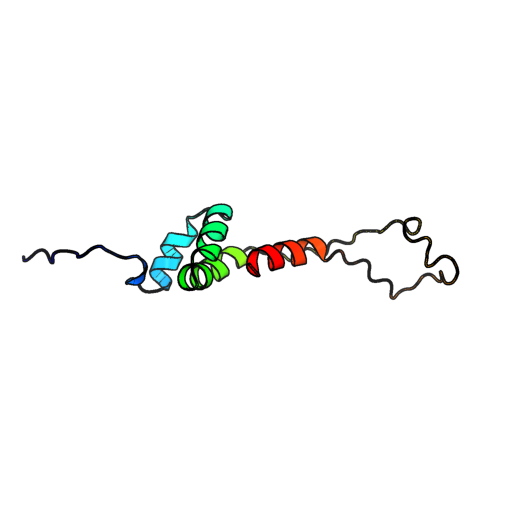 1
ATOM 778 C C . LEU A 1 95 ? 6.731 4.675 1.291 1.00 54.00 95 LEU A C 1
ATOM 780 O O . LEU A 1 95 ? 6.822 4.180 2.410 1.00 54.00 95 LEU A O 1
ATOM 784 N N . ALA A 1 96 ? 7.583 5.603 0.850 1.00 53.47 96 ALA A N 1
ATOM 785 C CA . ALA A 1 96 ? 8.683 6.167 1.630 1.00 53.47 96 ALA A CA 1
ATOM 786 C C . ALA A 1 96 ? 8.303 7.464 2.372 1.00 53.47 96 ALA A C 1
ATOM 788 O O . ALA A 1 96 ? 9.123 7.987 3.129 1.00 53.47 96 ALA A O 1
ATOM 789 N N . THR A 1 97 ? 7.096 7.982 2.137 1.00 45.91 97 THR A N 1
ATOM 790 C CA . THR A 1 97 ? 6.479 9.122 2.837 1.00 45.91 97 THR A CA 1
ATOM 791 C C . THR A 1 97 ? 5.469 8.639 3.859 1.00 45.91 97 THR A C 1
ATOM 793 O O . THR A 1 97 ? 5.493 9.175 4.987 1.00 45.91 97 THR A O 1
#

Organism: Botryosphaeria parva (strain UCR-NP2) (NCBI:txid1287680)

Foldseek 3Di:
DDDDPPDPDDLVPDDLVVNLVVCLPDDLVVLLVQLPP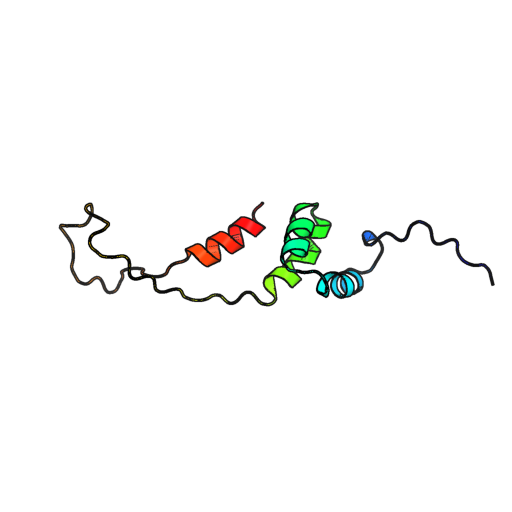DPSSVVNSVCNNCVPDDDDFDQDPDPPVPCPPPPPDDDPPPPPDRTDCVVVVVSVVSSVD

InterPro domains:
  IPR001810 F-box domain [PF12937] (12-53)
  IPR001810 F-box domain [PS50181] (8-53)
  IPR036047 F-box-like domain superfamily [SSF81383] (10-64)

pLDDT: mean 73.48, std 16.64, range [44.56, 95.31]

Secondary structure (DSSP, 8-state):
----------GGGS-HHHHHHHHTTS-HHHHHHHHHH-HHHHHHHHHHHTTT------B----TTS-GGG-S--S--TT---B--HHHHHHHHHH--

Sequence (97 aa):
MQLLDPGPAHLVSLPDELVLDILQYLELDDLFQLAQTCQWGYRLSIPLLWRDVELKDCWTLHPRASRPQFRRERAADAFADEHDDTPIIKKLMVLAT